Protein AF-A0A960T4Y1-F1 (afdb_monomer_lite)

Secondary structure (DSSP, 8-state):
----HHHHHHHH------S---TT---SSS--TT-----TTGGGHHHHHHHHHS----HHHHHHHHHHH-BTTTTBSGGGGGT-HHHHHHHHHHHHHHHHHHHHHHHHPPPPTT-------SS-SS---SHHHHHHHHHHHHHHHHH---HHHHHTT-

Foldseek 3Di:
DDDDLLVCLLQVPQPPPPPPPPVPDDRRGPDDPPDDDDDDPCVCNVVSNCVRVNDDDDLVVQLVVLVQCPNPVVRDHLVSVVVDPQLNVLSVQLNVLSVVVVVLLVVLFDAPPPRPDGDDDDPCSDPPSRPVSVVSNLVVLVVSLVPDPDPVSNVVSD

Radius of gyration: 21.58 Å; chains: 1; bounding box: 52×31×58 Å

Sequence (158 aa):
MVVNHTLFFALLNTEIAGEDGDEGAKPKGFLFPNDFAVLDEAHTIEQVAAVQLGLRVSQAGLRFDLQRLYHPRTRKGLLRAFGRASAMLAVEEAVRESERFFQQIGDRSSFGNYSKECRVRQPEFVPNTLADPLRRLWGEIDSIAAETESETTRAELQ

Structure (mmCIF, N/CA/C/O backbone):
data_AF-A0A960T4Y1-F1
#
_entry.id   AF-A0A960T4Y1-F1
#
loop_
_atom_site.group_PDB
_atom_site.id
_atom_site.type_symbol
_atom_site.label_atom_id
_atom_site.label_alt_id
_atom_site.label_comp_id
_atom_site.label_asym_id
_atom_site.label_entity_id
_atom_site.label_seq_id
_atom_site.pdbx_PDB_ins_code
_atom_site.Cartn_x
_atom_site.Cartn_y
_atom_site.Cartn_z
_atom_site.occupancy
_atom_site.B_iso_or_equiv
_atom_site.auth_seq_id
_atom_site.auth_comp_id
_atom_site.auth_asym_id
_atom_site.auth_atom_id
_atom_site.pdbx_PDB_model_num
ATOM 1 N N . MET A 1 1 ? -3.330 14.975 -33.275 1.00 78.88 1 MET A N 1
ATOM 2 C CA . MET A 1 1 ? -3.030 15.611 -31.973 1.00 78.88 1 MET A CA 1
ATOM 3 C C . MET A 1 1 ? -1.647 15.156 -31.535 1.00 78.88 1 MET A C 1
ATOM 5 O O . MET A 1 1 ? -1.311 14.016 -31.820 1.00 78.88 1 MET A O 1
ATOM 9 N N . VAL A 1 2 ? -0.849 16.013 -30.894 1.00 86.38 2 VAL A N 1
ATOM 10 C CA . VAL A 1 2 ? 0.466 15.631 -30.350 1.00 86.38 2 VAL A CA 1
ATOM 11 C C . VAL A 1 2 ? 0.438 15.841 -28.841 1.00 86.38 2 VAL A C 1
ATOM 13 O O . VAL A 1 2 ? 0.082 16.924 -28.384 1.00 86.38 2 VAL A O 1
ATOM 16 N N . VAL A 1 3 ? 0.779 14.802 -28.083 1.00 87.00 3 VAL A N 1
ATOM 17 C CA . VAL A 1 3 ? 0.840 14.804 -26.614 1.00 87.00 3 VAL A CA 1
ATOM 18 C C . VAL A 1 3 ? 2.086 14.046 -26.163 1.00 87.00 3 VAL A C 1
ATOM 20 O O . VAL A 1 3 ? 2.589 13.201 -26.901 1.00 87.00 3 VAL A O 1
ATOM 23 N N . ASN A 1 4 ? 2.595 14.325 -24.961 1.00 90.25 4 ASN A N 1
ATOM 24 C CA . ASN A 1 4 ? 3.686 13.527 -24.397 1.00 90.25 4 ASN A CA 1
ATOM 25 C C . ASN A 1 4 ? 3.164 12.202 -23.807 1.00 90.25 4 ASN A C 1
ATOM 27 O O . ASN A 1 4 ? 1.982 12.079 -23.485 1.00 90.25 4 ASN A O 1
ATOM 31 N N . HIS A 1 5 ? 4.055 11.224 -23.606 1.00 88.25 5 HIS A N 1
ATOM 32 C CA . HIS A 1 5 ? 3.684 9.897 -23.087 1.00 88.25 5 HIS A CA 1
ATOM 33 C C . HIS A 1 5 ? 2.979 9.948 -21.727 1.00 88.25 5 HIS A C 1
ATOM 35 O O . HIS A 1 5 ? 2.044 9.190 -21.491 1.00 88.25 5 HIS A O 1
ATOM 41 N N . THR A 1 6 ? 3.392 10.854 -20.837 1.00 86.88 6 THR A N 1
ATOM 42 C CA . THR A 1 6 ? 2.753 11.021 -19.526 1.00 86.88 6 THR A CA 1
ATOM 43 C C . THR A 1 6 ? 1.281 11.382 -19.669 1.00 86.88 6 THR A C 1
ATOM 45 O O . THR A 1 6 ? 0.433 10.727 -19.071 1.00 86.88 6 THR A O 1
ATOM 48 N N . LEU A 1 7 ? 0.975 12.400 -20.480 1.00 86.00 7 LEU A N 1
ATOM 49 C CA . LEU A 1 7 ? -0.396 12.837 -20.710 1.00 86.00 7 LEU A CA 1
ATOM 50 C C . LEU A 1 7 ? -1.191 11.778 -21.476 1.00 86.00 7 LEU A C 1
ATOM 52 O O . LEU A 1 7 ? -2.350 11.551 -21.147 1.00 86.00 7 LEU A O 1
ATOM 56 N N . PHE A 1 8 ? -0.557 11.096 -22.438 1.00 88.94 8 PHE A N 1
ATOM 57 C CA . PHE A 1 8 ? -1.165 9.977 -23.154 1.00 88.94 8 PHE A CA 1
ATOM 58 C C . PHE A 1 8 ? -1.682 8.918 -22.176 1.00 88.94 8 PHE A C 1
ATOM 60 O O . PHE A 1 8 ? -2.868 8.625 -22.201 1.00 88.94 8 PHE A O 1
ATOM 67 N N . PHE A 1 9 ? -0.843 8.402 -21.269 1.00 87.19 9 PHE A N 1
ATOM 68 C CA . PHE A 1 9 ? -1.257 7.359 -20.322 1.00 87.19 9 PHE A CA 1
ATOM 69 C C . PHE A 1 9 ? -2.166 7.858 -19.198 1.00 87.19 9 PHE A C 1
ATOM 71 O O . PHE A 1 9 ? -3.070 7.130 -18.800 1.00 87.19 9 PHE A O 1
ATOM 78 N N . ALA A 1 10 ? -1.986 9.091 -18.720 1.00 82.62 10 ALA A N 1
ATOM 79 C CA . ALA A 1 10 ? -2.884 9.676 -17.723 1.00 82.62 10 ALA A CA 1
ATOM 80 C C . ALA A 1 10 ? -4.323 9.815 -18.251 1.00 82.62 10 ALA A C 1
ATOM 82 O O . ALA A 1 10 ? -5.278 9.636 -17.502 1.00 82.62 10 ALA A O 1
ATOM 83 N N . LEU A 1 11 ? -4.473 10.111 -19.547 1.00 80.75 11 LEU A N 1
ATOM 84 C CA . LEU A 1 11 ? -5.769 10.227 -20.218 1.00 80.75 11 LEU A CA 1
ATOM 85 C C . LEU A 1 11 ? -6.225 8.921 -20.885 1.00 80.75 11 LEU A C 1
ATOM 87 O O . LEU A 1 11 ? -7.359 8.849 -21.353 1.00 80.75 11 LEU A O 1
ATOM 91 N N . LEU A 1 12 ? -5.352 7.907 -20.958 1.00 79.81 12 LEU A N 1
ATOM 92 C CA . LEU A 1 12 ? -5.676 6.593 -21.522 1.00 79.81 12 LEU A CA 1
ATOM 93 C C . LEU A 1 12 ? -6.628 5.823 -20.617 1.00 79.81 12 LEU A C 1
ATOM 95 O O . LEU A 1 12 ? -7.332 4.945 -21.104 1.00 79.81 12 LEU A O 1
ATOM 99 N N . ASN A 1 13 ? -6.671 6.163 -19.324 1.00 63.03 13 ASN A N 1
ATOM 100 C CA . ASN A 1 13 ? -7.671 5.657 -18.395 1.00 63.03 13 ASN A CA 1
ATOM 101 C C . ASN A 1 13 ? -9.036 6.293 -18.696 1.00 63.03 13 ASN A C 1
ATOM 103 O O . ASN A 1 13 ? -9.621 7.017 -17.893 1.00 63.03 13 ASN A O 1
ATOM 107 N N . THR A 1 14 ? -9.526 6.033 -19.902 1.00 56.91 14 THR A N 1
ATOM 108 C CA . THR A 1 14 ? -10.943 5.975 -20.178 1.00 56.91 14 THR A CA 1
ATOM 109 C C . THR A 1 14 ? -11.469 4.962 -19.181 1.00 56.91 14 THR A C 1
ATOM 111 O O . THR A 1 14 ? -10.974 3.833 -19.167 1.00 56.91 14 THR A O 1
ATOM 114 N N . GLU A 1 15 ? -12.398 5.355 -18.311 1.00 54.34 15 GLU A N 1
ATOM 115 C CA . GLU A 1 15 ? -13.290 4.390 -17.675 1.00 54.34 15 GLU A CA 1
ATOM 116 C C . GLU A 1 15 ? -13.609 3.355 -18.756 1.00 54.34 15 GLU A C 1
ATOM 118 O O . GLU A 1 15 ? -14.167 3.728 -19.792 1.00 54.34 15 GLU A O 1
ATOM 123 N N . ILE A 1 16 ? -13.111 2.118 -18.601 1.00 49.50 16 ILE A N 1
A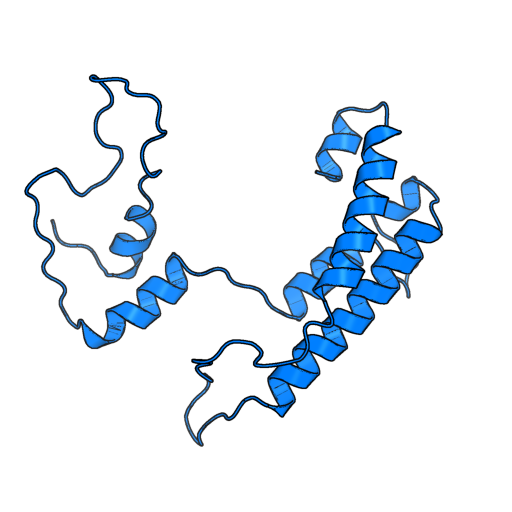TOM 124 C CA . ILE A 1 16 ? -13.549 0.998 -19.429 1.00 49.50 16 ILE A CA 1
ATOM 125 C C . ILE A 1 16 ? -15.050 1.082 -19.281 1.00 49.50 16 ILE A C 1
ATOM 127 O O . ILE A 1 16 ? -15.543 0.946 -18.160 1.00 49.50 16 ILE A O 1
ATOM 131 N N . ALA A 1 17 ? -15.696 1.525 -20.361 1.00 45.97 17 ALA A N 1
ATOM 132 C CA . ALA A 1 17 ? -17.073 1.959 -20.349 1.00 45.97 17 ALA A CA 1
ATOM 133 C C . ALA A 1 17 ? -17.846 0.918 -19.555 1.00 45.97 17 ALA A C 1
ATOM 135 O O . ALA A 1 17 ? -17.704 -0.277 -19.832 1.00 45.97 17 ALA A O 1
ATOM 136 N N . GLY A 1 18 ? -18.541 1.377 -18.510 1.00 42.72 18 GLY A N 1
ATOM 137 C CA . GLY A 1 18 ? -19.399 0.507 -17.731 1.00 42.72 18 GLY A CA 1
ATOM 138 C C . GLY A 1 18 ? -20.189 -0.364 -18.694 1.00 42.72 18 GLY A C 1
ATOM 139 O O . GLY A 1 18 ? -20.621 0.101 -19.750 1.00 42.72 18 GLY A O 1
ATOM 140 N N . GLU A 1 19 ? -20.342 -1.629 -18.332 1.00 45.94 19 GLU A N 1
ATOM 141 C CA . GLU A 1 19 ? -21.146 -2.628 -19.036 1.00 45.94 19 GLU A CA 1
ATOM 142 C C . GLU A 1 19 ? -22.648 -2.261 -19.088 1.00 45.94 19 GLU A C 1
ATOM 144 O O . GLU A 1 19 ? -23.497 -3.120 -19.302 1.00 45.94 19 GLU A O 1
ATOM 149 N N . ASP A 1 20 ? -22.993 -0.983 -18.935 1.00 45.31 20 ASP A N 1
ATOM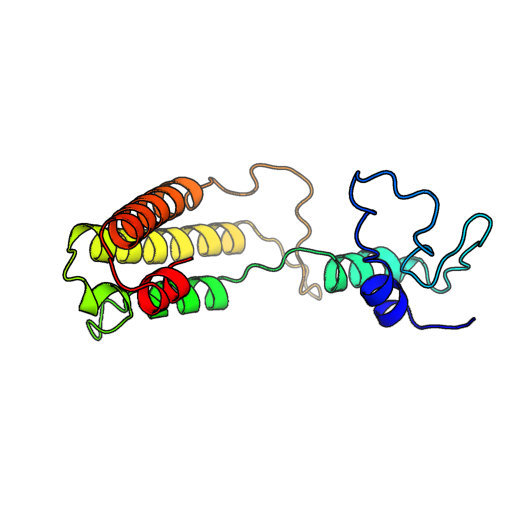 150 C CA . ASP A 1 20 ? -24.320 -0.439 -19.134 1.00 45.31 20 ASP A CA 1
ATOM 151 C C . ASP A 1 20 ? -24.381 0.105 -20.561 1.00 45.31 20 ASP A C 1
ATOM 153 O O . ASP A 1 20 ? -23.869 1.182 -20.873 1.00 45.31 20 ASP A O 1
ATOM 157 N N . GLY A 1 21 ? -24.967 -0.707 -21.442 1.00 46.84 21 GLY A N 1
ATOM 158 C CA . GLY A 1 21 ? -25.152 -0.460 -22.870 1.00 46.84 21 GLY A CA 1
ATOM 159 C C . GLY A 1 21 ? -26.047 0.737 -23.190 1.00 46.84 21 GLY A C 1
ATOM 160 O O . GLY A 1 21 ? -27.117 0.576 -23.772 1.00 46.84 21 GLY A O 1
ATOM 161 N N . ASP A 1 22 ? -25.601 1.940 -22.844 1.00 48.09 22 ASP A N 1
ATOM 162 C CA . ASP A 1 22 ? -26.202 3.179 -23.307 1.00 48.09 22 ASP A CA 1
ATOM 163 C C . ASP A 1 22 ? -25.619 3.521 -24.686 1.00 48.09 22 ASP A C 1
ATOM 165 O O . ASP A 1 22 ? -24.527 4.081 -24.813 1.00 48.09 22 ASP A O 1
ATOM 169 N N . GLU A 1 23 ? -26.355 3.166 -25.746 1.00 49.47 23 GLU A N 1
ATOM 170 C CA . GLU A 1 23 ? -26.020 3.393 -27.166 1.00 49.47 23 GLU A CA 1
ATOM 171 C C . GLU A 1 23 ? -25.826 4.888 -27.542 1.00 49.47 23 GLU A C 1
ATOM 173 O O . GLU A 1 23 ? -25.606 5.219 -28.708 1.00 49.47 23 GLU A O 1
ATOM 178 N N . GLY A 1 24 ? -25.882 5.809 -26.570 1.00 50.59 24 GLY A N 1
ATOM 179 C CA . GLY A 1 24 ? -25.706 7.254 -26.736 1.00 50.59 24 GLY A CA 1
ATOM 180 C C . GLY A 1 24 ? -24.508 7.880 -26.008 1.00 50.59 24 GLY A C 1
ATOM 181 O O . GLY A 1 24 ? -24.258 9.079 -26.189 1.00 50.59 24 GLY A O 1
ATOM 182 N N . ALA A 1 25 ? -23.747 7.132 -25.201 1.00 52.28 25 ALA A N 1
ATOM 183 C CA . ALA A 1 25 ? -22.616 7.699 -24.468 1.00 52.28 25 ALA A CA 1
ATOM 184 C C . ALA A 1 25 ? -21.438 7.987 -25.417 1.00 52.28 25 ALA A C 1
ATOM 186 O O . ALA A 1 25 ? -20.818 7.079 -25.972 1.00 52.28 25 ALA A O 1
ATOM 187 N N . LYS A 1 26 ? -21.093 9.273 -25.607 1.00 55.00 26 LYS A N 1
ATOM 188 C CA . LYS A 1 26 ? -19.851 9.653 -26.304 1.00 55.00 26 LYS A CA 1
ATOM 189 C C . LYS A 1 26 ? -18.682 8.924 -25.634 1.00 55.00 26 LYS A C 1
ATOM 191 O O . LYS A 1 26 ? -18.595 9.001 -24.406 1.00 55.00 26 LYS A O 1
ATOM 196 N N . PRO A 1 27 ? -17.775 8.278 -26.391 1.00 54.25 27 PRO A N 1
ATOM 197 C CA . PRO A 1 27 ? -16.602 7.652 -25.801 1.00 54.25 27 PRO A CA 1
ATOM 198 C C . PRO A 1 27 ? -15.859 8.703 -24.971 1.00 54.25 27 PRO A C 1
ATOM 200 O O . PRO A 1 27 ? -15.419 9.731 -25.493 1.00 54.25 27 PRO A O 1
ATOM 203 N N . LYS A 1 28 ? -15.798 8.494 -23.652 1.00 58.72 28 LYS A N 1
ATOM 204 C CA . LYS A 1 28 ? -15.020 9.344 -22.753 1.00 58.72 28 LYS A CA 1
ATOM 205 C C . LYS A 1 28 ? -13.555 9.016 -22.996 1.00 58.72 28 LYS A C 1
ATOM 207 O O . LYS A 1 28 ? -13.072 7.991 -22.538 1.00 58.72 28 LYS A O 1
ATOM 212 N N . GLY A 1 29 ? -12.864 9.866 -23.741 1.00 67.00 29 GLY A N 1
ATOM 213 C CA . GLY A 1 29 ? -11.458 9.671 -24.066 1.00 67.00 29 GLY A CA 1
ATOM 214 C C . GLY A 1 29 ? -11.003 10.591 -25.187 1.00 67.00 29 GLY A C 1
ATOM 215 O O . GLY A 1 29 ? -11.793 11.336 -25.763 1.00 67.00 29 GLY A O 1
ATOM 216 N N . PHE A 1 30 ? -9.708 10.548 -25.483 1.00 77.94 30 PHE A N 1
ATOM 217 C CA . PHE A 1 30 ? -9.115 11.291 -26.598 1.00 77.94 30 PHE A CA 1
ATOM 218 C C . PHE A 1 30 ? -8.807 10.407 -27.818 1.00 77.94 30 PHE A C 1
ATOM 220 O O . PHE A 1 30 ? -8.339 10.926 -28.828 1.00 77.94 30 PHE A O 1
ATOM 227 N N . LEU A 1 31 ? -9.038 9.093 -27.702 1.00 79.06 31 LEU A N 1
ATOM 228 C CA . LEU A 1 31 ? -8.902 8.104 -28.770 1.00 79.06 31 LEU A CA 1
ATOM 229 C C . LEU A 1 31 ? -10.297 7.637 -29.191 1.00 79.06 31 LEU A C 1
ATOM 231 O O . LEU A 1 31 ? -11.061 7.145 -28.359 1.00 79.06 31 LEU A O 1
ATOM 235 N N . PHE A 1 32 ? -10.619 7.785 -30.473 1.00 79.00 32 PHE A N 1
ATOM 236 C CA . PHE A 1 32 ? -11.893 7.376 -31.059 1.00 79.00 32 PHE A CA 1
ATOM 237 C C . PHE A 1 32 ? -11.748 6.076 -31.867 1.00 79.00 32 PHE A C 1
ATOM 239 O O . PHE A 1 32 ? -10.640 5.703 -32.263 1.00 79.00 32 PHE A O 1
ATOM 246 N N . PRO A 1 33 ? -12.856 5.359 -32.144 1.00 77.06 33 PRO A N 1
ATOM 247 C CA . PRO A 1 33 ? -12.822 4.223 -33.058 1.00 77.06 33 PRO A CA 1
ATOM 248 C C . PRO A 1 33 ? -12.183 4.606 -34.402 1.00 77.06 33 PRO A C 1
ATOM 250 O O . PRO A 1 33 ? -12.564 5.606 -35.008 1.00 77.06 33 PRO A O 1
ATOM 253 N N . ASN A 1 34 ? -11.254 3.772 -34.879 1.00 80.38 34 ASN A N 1
ATOM 254 C CA . ASN A 1 34 ? -10.433 3.979 -36.083 1.00 80.38 34 ASN A CA 1
ATOM 255 C C . ASN A 1 34 ? -9.331 5.054 -35.985 1.00 80.38 34 ASN A C 1
ATOM 257 O O . ASN A 1 34 ? -8.713 5.365 -37.004 1.00 80.38 34 ASN A O 1
ATOM 261 N N . ASP A 1 35 ? -9.028 5.573 -34.792 1.00 86.69 35 ASP A N 1
ATOM 262 C CA . ASP A 1 35 ? -7.798 6.338 -34.577 1.00 86.69 35 ASP A CA 1
ATOM 263 C C . ASP A 1 35 ? -6.569 5.420 -34.504 1.00 86.69 35 ASP A C 1
ATOM 265 O O . ASP A 1 35 ? -6.642 4.246 -34.135 1.00 86.69 35 ASP A O 1
ATOM 269 N N . PHE A 1 36 ? -5.404 5.986 -34.811 1.00 84.75 36 PHE A N 1
ATOM 270 C CA . PHE A 1 36 ? -4.110 5.348 -34.602 1.00 84.75 36 PHE A CA 1
ATOM 271 C C . PHE A 1 36 ? -3.188 6.286 -33.820 1.00 84.75 36 PHE A C 1
ATOM 273 O O . PHE A 1 36 ? -3.182 7.500 -34.026 1.00 84.75 36 PHE A O 1
ATOM 280 N N . ALA A 1 37 ? -2.390 5.714 -32.919 1.00 88.19 37 ALA A N 1
ATOM 281 C CA . ALA A 1 37 ? -1.362 6.433 -32.180 1.00 88.19 37 ALA A CA 1
ATOM 282 C C . ALA A 1 37 ? 0.015 6.097 -32.761 1.00 88.19 37 ALA A C 1
ATOM 284 O O . ALA A 1 37 ? 0.358 4.928 -32.929 1.00 88.19 37 ALA A 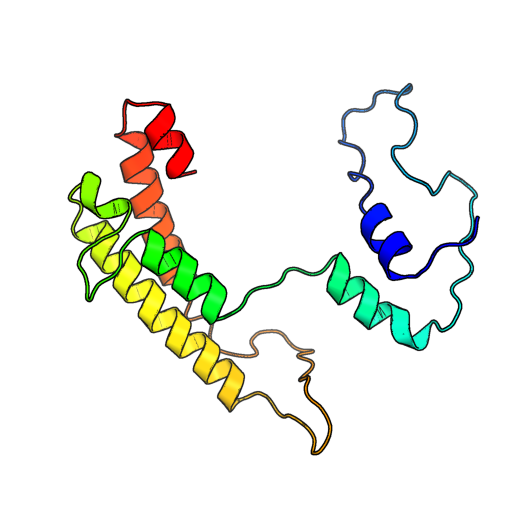O 1
ATOM 285 N N . VAL A 1 38 ? 0.812 7.126 -33.048 1.00 91.19 38 VAL A N 1
ATOM 286 C CA . VAL A 1 38 ? 2.232 6.972 -33.379 1.00 91.19 38 VAL A CA 1
ATOM 287 C C . VAL A 1 38 ? 3.025 7.293 -32.122 1.00 91.19 38 VAL A C 1
ATOM 289 O O . VAL A 1 38 ? 2.928 8.397 -31.590 1.00 91.19 38 VAL A O 1
ATOM 292 N N . LEU A 1 39 ? 3.768 6.305 -31.636 1.00 90.56 39 LEU A N 1
ATOM 293 C CA . LEU A 1 39 ? 4.548 6.392 -30.409 1.00 90.56 39 LEU A CA 1
ATOM 294 C C . LEU A 1 39 ? 6.006 6.625 -30.789 1.00 90.56 39 LEU A C 1
ATOM 296 O O . LEU A 1 39 ? 6.669 5.717 -31.293 1.00 90.56 39 LEU A O 1
ATOM 300 N N . ASP A 1 40 ? 6.478 7.849 -30.577 1.00 92.25 40 ASP A N 1
ATOM 301 C CA . ASP A 1 40 ? 7.902 8.152 -30.683 1.00 92.25 40 ASP A CA 1
ATOM 302 C C . ASP A 1 40 ? 8.640 7.588 -29.462 1.00 92.25 40 ASP A C 1
ATOM 304 O O . ASP A 1 40 ? 8.028 7.373 -28.424 1.00 92.25 40 ASP A O 1
ATOM 308 N N . GLU A 1 41 ? 9.932 7.293 -29.561 1.00 89.12 41 GLU A N 1
ATOM 309 C CA . GLU A 1 41 ? 10.734 6.772 -28.440 1.00 89.12 41 GLU A CA 1
ATOM 310 C C . GLU A 1 41 ? 10.072 5.622 -27.657 1.00 89.12 41 GLU A C 1
ATOM 312 O O . GLU A 1 41 ? 10.053 5.586 -26.417 1.00 89.12 41 GLU A O 1
ATOM 317 N N . ALA A 1 42 ? 9.534 4.650 -28.401 1.00 86.12 42 ALA A N 1
ATOM 318 C CA . ALA A 1 42 ? 8.783 3.514 -27.868 1.00 86.12 42 ALA A CA 1
ATOM 319 C C . ALA A 1 42 ? 9.550 2.712 -26.799 1.00 86.12 42 ALA A C 1
ATOM 321 O O . ALA A 1 42 ? 8.943 2.013 -25.996 1.00 86.12 42 ALA A O 1
ATOM 322 N N . HIS A 1 43 ? 10.875 2.847 -26.723 1.00 86.38 43 HIS A N 1
ATOM 323 C CA . HIS A 1 43 ? 11.687 2.249 -25.666 1.00 86.38 43 HIS A CA 1
ATOM 324 C C . HIS A 1 43 ? 11.342 2.770 -24.250 1.00 86.38 43 HIS A C 1
ATOM 326 O O . HIS A 1 43 ? 11.586 2.074 -23.267 1.00 86.38 43 HIS A O 1
ATOM 332 N N . THR A 1 44 ? 10.751 3.966 -24.125 1.00 87.75 44 THR A N 1
ATOM 333 C CA . THR A 1 44 ? 10.341 4.568 -22.839 1.00 87.75 44 THR A CA 1
ATOM 334 C C . THR A 1 44 ? 8.929 4.179 -22.403 1.00 87.75 44 THR A C 1
ATOM 336 O O . THR A 1 44 ? 8.540 4.418 -21.256 1.00 87.75 44 THR A O 1
ATOM 339 N N . ILE A 1 45 ? 8.149 3.575 -23.304 1.00 89.50 45 ILE A N 1
ATOM 340 C CA . ILE A 1 45 ? 6.703 3.430 -23.138 1.00 89.50 45 ILE A CA 1
ATOM 341 C C . ILE A 1 45 ? 6.327 2.587 -21.921 1.00 89.50 45 ILE A C 1
ATOM 343 O O . ILE A 1 45 ? 5.436 2.962 -21.166 1.00 89.50 45 ILE A O 1
ATOM 347 N N . GLU A 1 46 ? 7.052 1.490 -21.693 1.00 86.88 46 GLU A N 1
ATOM 348 C CA . GLU A 1 46 ? 6.820 0.565 -20.581 1.00 86.88 46 GLU A CA 1
ATOM 349 C C . GLU A 1 46 ? 6.971 1.291 -19.239 1.00 86.88 46 GLU A C 1
ATOM 351 O O . GLU A 1 46 ? 6.109 1.184 -18.368 1.00 86.88 46 GLU A O 1
ATOM 356 N N . GLN A 1 47 ? 8.042 2.075 -19.086 1.00 86.12 47 GLN A N 1
ATOM 357 C CA . GLN A 1 47 ? 8.325 2.792 -17.847 1.00 86.12 47 GLN A CA 1
ATOM 358 C C . GLN A 1 47 ? 7.289 3.890 -17.589 1.00 86.12 47 GLN A C 1
ATOM 360 O O . GLN A 1 47 ? 6.805 4.020 -16.465 1.00 86.12 47 GLN A O 1
ATOM 365 N N . VAL A 1 48 ? 6.916 4.665 -18.615 1.00 88.12 48 VAL A N 1
ATOM 366 C CA . VAL A 1 48 ? 5.914 5.731 -18.456 1.00 88.12 48 VAL A CA 1
ATOM 367 C C . VAL A 1 48 ? 4.533 5.144 -18.156 1.00 88.12 48 VAL A C 1
ATOM 369 O O . VAL A 1 48 ? 3.849 5.640 -17.260 1.00 88.12 48 VAL A O 1
ATOM 372 N N . ALA A 1 49 ? 4.149 4.057 -18.830 1.00 86.62 49 ALA A N 1
ATOM 373 C CA . ALA A 1 49 ? 2.905 3.346 -18.556 1.00 86.62 49 ALA A CA 1
ATOM 374 C C . ALA A 1 49 ? 2.876 2.792 -17.125 1.00 86.62 49 ALA A C 1
ATOM 376 O O . ALA A 1 49 ? 1.915 3.034 -16.403 1.00 86.62 49 ALA A O 1
ATOM 377 N N . ALA A 1 50 ? 3.944 2.129 -16.669 1.00 86.50 50 ALA A N 1
ATOM 378 C CA . ALA A 1 50 ? 4.041 1.628 -15.296 1.00 86.50 50 ALA A CA 1
ATOM 379 C C . ALA A 1 50 ? 3.939 2.759 -14.258 1.00 86.50 50 ALA A C 1
ATOM 381 O O . ALA A 1 50 ? 3.331 2.595 -13.205 1.00 86.50 50 ALA A O 1
ATOM 382 N N . VAL A 1 51 ? 4.499 3.931 -14.565 1.00 86.25 51 VAL A N 1
ATOM 383 C CA . VAL A 1 51 ? 4.426 5.117 -13.707 1.00 86.25 51 VAL A CA 1
ATOM 384 C C . VAL A 1 51 ? 3.005 5.680 -13.623 1.00 86.25 51 VAL A C 1
ATOM 386 O O . VAL A 1 51 ? 2.624 6.090 -12.526 1.00 86.25 51 VAL A O 1
ATOM 389 N N . GLN A 1 52 ? 2.264 5.740 -14.732 1.00 86.56 52 GLN A N 1
ATOM 390 C CA . GLN A 1 52 ? 0.943 6.382 -14.795 1.00 86.56 52 GLN A CA 1
ATOM 391 C C . GLN A 1 52 ? -0.223 5.439 -14.473 1.00 86.56 52 GLN A C 1
ATOM 393 O O . GLN A 1 52 ? -1.179 5.861 -13.835 1.00 86.56 52 GLN A O 1
ATOM 398 N N . LEU A 1 53 ? -0.142 4.178 -14.896 1.00 84.06 53 LEU A N 1
ATOM 399 C CA . LEU A 1 53 ? -1.212 3.183 -14.759 1.00 84.06 53 LEU A CA 1
ATOM 400 C C . LEU A 1 53 ? -0.934 2.147 -13.662 1.00 84.06 53 LEU A C 1
ATOM 402 O O . LEU A 1 53 ? -1.845 1.453 -13.219 1.00 84.06 53 LEU A O 1
ATOM 406 N N . GLY A 1 54 ? 0.326 1.987 -13.252 1.00 84.19 54 GLY A N 1
ATOM 407 C CA . GLY A 1 54 ? 0.719 0.961 -12.292 1.00 84.19 54 GLY A CA 1
ATOM 408 C C . GLY A 1 54 ? 0.317 1.295 -10.857 1.00 84.19 54 GLY A C 1
ATOM 409 O O . GLY A 1 54 ? 0.390 2.443 -10.412 1.00 84.19 54 GLY A O 1
ATOM 410 N N . LEU A 1 55 ? -0.034 0.258 -10.095 1.00 87.50 55 LEU A N 1
ATOM 411 C CA . LEU A 1 55 ? -0.216 0.363 -8.649 1.00 87.50 55 LEU A CA 1
ATOM 412 C C . LEU A 1 55 ? 1.127 0.646 -7.972 1.00 87.50 55 LEU A C 1
ATOM 414 O O . LEU A 1 55 ? 2.131 -0.019 -8.238 1.00 87.50 55 LEU A O 1
ATOM 418 N N . ARG A 1 56 ? 1.136 1.614 -7.055 1.00 89.31 56 ARG A N 1
ATOM 419 C CA . ARG A 1 56 ? 2.319 1.966 -6.267 1.00 89.31 56 ARG A CA 1
ATOM 420 C C . ARG A 1 56 ? 2.069 1.684 -4.801 1.00 89.31 56 ARG A C 1
ATOM 422 O O . ARG A 1 56 ? 1.195 2.287 -4.189 1.00 89.31 56 ARG A O 1
ATOM 429 N N . VAL A 1 57 ? 2.897 0.820 -4.230 1.00 91.44 57 VAL A N 1
ATOM 430 C CA . VAL A 1 57 ? 2.916 0.543 -2.794 1.00 91.44 57 VAL A CA 1
ATOM 431 C C . VAL A 1 57 ? 4.341 0.747 -2.299 1.00 91.44 57 VAL A C 1
ATOM 433 O O . VAL A 1 57 ? 5.297 0.310 -2.937 1.00 91.44 57 VAL A O 1
ATOM 436 N N . SER A 1 58 ? 4.496 1.437 -1.172 1.00 94.81 58 SER A N 1
ATOM 437 C CA . SER A 1 58 ? 5.800 1.680 -0.553 1.00 94.81 58 SER A CA 1
ATOM 438 C C . SER A 1 58 ? 5.763 1.339 0.930 1.00 94.81 58 SER A C 1
ATOM 440 O O . SER A 1 58 ? 4.729 1.503 1.576 1.00 94.81 58 SER A O 1
ATOM 442 N N . GLN A 1 59 ? 6.907 0.932 1.484 1.00 95.44 59 GLN A N 1
ATOM 443 C CA . GLN A 1 59 ? 7.044 0.669 2.919 1.00 95.44 59 GLN A CA 1
ATOM 444 C C . GLN A 1 59 ? 6.651 1.892 3.754 1.00 95.44 59 GLN A C 1
ATOM 446 O O . GLN A 1 59 ? 5.946 1.771 4.752 1.00 95.44 59 GLN A O 1
ATOM 451 N N . ALA A 1 60 ? 7.107 3.080 3.346 1.00 95.81 60 ALA A N 1
ATOM 452 C CA . ALA A 1 60 ? 6.830 4.319 4.061 1.00 95.81 60 ALA A CA 1
ATOM 453 C C . ALA A 1 60 ? 5.341 4.691 4.012 1.00 95.81 60 ALA A C 1
ATOM 455 O O . ALA A 1 60 ? 4.794 5.055 5.049 1.00 95.81 60 ALA A O 1
ATOM 456 N N . GLY A 1 61 ? 4.700 4.559 2.844 1.00 95.88 61 GLY A N 1
ATOM 457 C CA . GLY A 1 61 ? 3.267 4.812 2.676 1.00 95.88 61 GLY A CA 1
ATOM 458 C C . GLY A 1 61 ? 2.422 3.846 3.499 1.00 95.88 61 GLY A C 1
ATOM 459 O O . GLY A 1 61 ? 1.669 4.283 4.360 1.00 95.88 61 GLY A O 1
ATOM 460 N N . LEU A 1 62 ? 2.654 2.537 3.351 1.00 96.12 62 LEU A N 1
ATOM 461 C CA . LEU A 1 62 ? 1.910 1.531 4.108 1.00 96.12 62 LEU A CA 1
ATOM 462 C C . LEU A 1 62 ? 2.096 1.705 5.623 1.00 96.12 62 LEU A C 1
ATOM 464 O O . LEU A 1 62 ? 1.138 1.625 6.385 1.00 96.12 62 LEU A O 1
ATOM 468 N N . ARG A 1 63 ? 3.320 1.995 6.084 1.00 95.62 63 ARG A N 1
ATOM 469 C CA . ARG A 1 63 ? 3.572 2.281 7.502 1.00 95.62 63 ARG A CA 1
ATOM 470 C C . ARG A 1 63 ? 2.833 3.532 7.975 1.00 95.62 63 ARG A C 1
ATOM 472 O O . ARG A 1 63 ? 2.310 3.521 9.085 1.00 95.62 63 ARG A O 1
ATOM 479 N N . PHE A 1 64 ? 2.808 4.594 7.172 1.00 95.38 64 PHE A N 1
ATOM 480 C CA . PHE A 1 64 ? 2.077 5.817 7.496 1.00 95.38 64 PHE A CA 1
ATOM 481 C C . PHE A 1 64 ? 0.576 5.543 7.654 1.00 95.38 64 PHE A C 1
ATOM 483 O O . PHE A 1 64 ? 0.001 5.926 8.673 1.00 95.38 64 PHE A O 1
ATOM 490 N N . ASP A 1 65 ? -0.027 4.815 6.712 1.00 95.19 65 ASP A N 1
ATOM 491 C CA . ASP A 1 65 ? -1.453 4.475 6.747 1.00 95.19 65 ASP A CA 1
ATOM 492 C C . ASP A 1 65 ? -1.801 3.6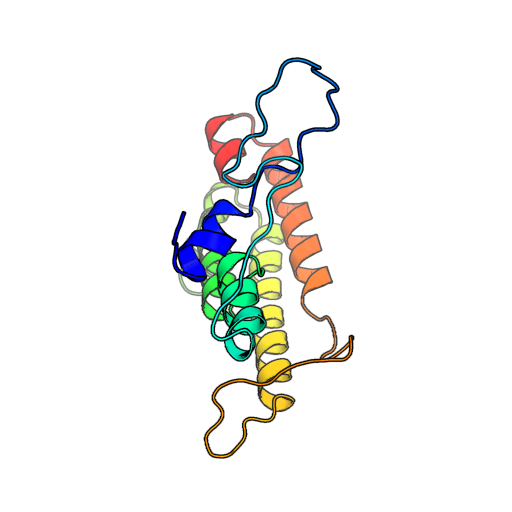27 7.980 1.00 95.19 65 ASP A C 1
ATOM 494 O O . ASP A 1 65 ? -2.724 3.954 8.730 1.00 95.19 65 ASP A O 1
ATOM 498 N N . LEU A 1 66 ? -0.995 2.602 8.275 1.00 96.25 66 LEU A N 1
ATOM 499 C CA . LEU A 1 66 ? -1.166 1.774 9.473 1.00 96.25 66 LEU A CA 1
ATOM 500 C C . LEU A 1 66 ? -1.006 2.588 10.769 1.00 96.25 66 LEU A C 1
ATOM 502 O O . LEU A 1 66 ? -1.805 2.458 11.694 1.00 96.25 66 LEU A O 1
ATOM 506 N N . GLN A 1 67 ? -0.013 3.478 10.847 1.00 95.19 67 GLN A N 1
ATOM 507 C CA . GLN A 1 67 ? 0.212 4.307 12.038 1.00 95.19 67 GLN A CA 1
ATOM 508 C C . GLN A 1 67 ? -0.863 5.379 12.245 1.00 95.19 67 GLN A C 1
ATOM 510 O O . GLN A 1 67 ? -1.071 5.826 13.376 1.00 95.19 67 GLN A O 1
ATOM 515 N N . ARG A 1 68 ? -1.564 5.785 11.183 1.00 94.75 68 ARG A N 1
ATOM 516 C CA . ARG A 1 68 ? -2.730 6.668 11.270 1.00 94.75 68 ARG A CA 1
ATOM 517 C C . ARG A 1 68 ? -3.926 5.954 11.912 1.00 94.75 68 ARG A C 1
ATOM 519 O O . ARG A 1 68 ? -4.640 6.575 12.704 1.00 94.75 68 ARG A O 1
ATOM 526 N N . LEU A 1 69 ? -4.094 4.654 11.655 1.00 94.38 69 LEU A N 1
ATOM 527 C CA . LEU A 1 69 ? -5.071 3.815 12.359 1.00 94.38 69 LEU A CA 1
ATOM 528 C C . LEU A 1 69 ? -4.705 3.671 13.838 1.00 94.38 69 LEU A C 1
ATOM 530 O O . LEU A 1 69 ? -5.529 3.947 14.711 1.00 94.38 69 LEU A O 1
ATOM 534 N N . TYR A 1 70 ? -3.458 3.296 14.127 1.00 96.00 70 TYR A N 1
ATOM 535 C CA . TYR A 1 70 ? -2.932 3.252 15.487 1.00 96.00 70 TYR A CA 1
ATOM 536 C C . TYR A 1 70 ? -1.402 3.315 15.509 1.00 96.00 70 TYR A C 1
ATOM 538 O O . TYR A 1 70 ? -0.712 2.497 14.907 1.00 96.00 70 TYR A O 1
ATOM 546 N N . HIS A 1 71 ? -0.851 4.261 16.264 1.00 94.75 71 HIS A N 1
ATOM 547 C CA . HIS A 1 71 ? 0.580 4.396 16.482 1.00 94.75 71 HIS A CA 1
ATOM 548 C C . HIS A 1 71 ? 0.970 3.773 17.840 1.00 94.75 71 HIS A C 1
ATOM 550 O O . HIS A 1 71 ? 0.711 4.386 18.881 1.00 94.75 71 HIS A O 1
ATOM 556 N N . PRO A 1 72 ? 1.728 2.656 17.873 1.00 88.69 72 PRO A N 1
ATOM 557 C CA . PRO A 1 72 ? 1.981 1.895 19.109 1.00 88.69 72 PRO A CA 1
ATOM 558 C C . PRO A 1 72 ? 2.742 2.685 20.182 1.00 88.69 72 PRO A C 1
ATOM 560 O O . PRO A 1 72 ? 2.394 2.685 21.361 1.00 88.69 72 PRO A O 1
ATOM 563 N N . ARG A 1 73 ? 3.762 3.450 19.762 1.00 90.38 73 ARG A N 1
ATOM 564 C CA . ARG A 1 73 ? 4.598 4.259 20.668 1.00 90.38 73 ARG A CA 1
ATOM 565 C C . ARG A 1 73 ? 3.854 5.418 21.332 1.00 90.38 73 ARG A C 1
ATOM 567 O O . ARG A 1 73 ? 4.056 5.677 22.513 1.00 90.38 73 ARG A O 1
ATOM 574 N N . THR A 1 74 ? 3.047 6.159 20.574 1.00 94.06 74 THR A N 1
ATOM 575 C CA . THR A 1 74 ? 2.330 7.335 21.099 1.00 94.06 74 THR A CA 1
ATOM 576 C C . THR A 1 74 ? 0.945 6.979 21.631 1.00 94.06 74 THR A C 1
ATOM 578 O O . THR A 1 74 ? 0.338 7.801 22.317 1.00 94.06 74 THR A O 1
ATOM 581 N N . ARG A 1 75 ? 0.456 5.765 21.333 1.00 89.69 75 ARG A N 1
ATOM 582 C CA . ARG A 1 75 ? -0.894 5.272 21.632 1.00 89.69 75 ARG A CA 1
ATOM 583 C C . ARG A 1 75 ? -1.985 6.211 21.112 1.00 89.69 75 ARG A C 1
ATOM 585 O O . ARG A 1 75 ? -2.991 6.421 21.788 1.00 89.69 75 ARG A O 1
ATOM 592 N N . LYS A 1 76 ? -1.753 6.819 19.943 1.00 92.00 76 LYS A N 1
ATOM 593 C CA . LYS A 1 76 ? -2.676 7.717 19.221 1.00 92.00 76 LYS A CA 1
ATOM 594 C C . LYS A 1 76 ? -3.138 7.059 17.919 1.00 92.00 76 LYS A C 1
ATOM 596 O O . LYS A 1 76 ? -2.497 6.122 17.470 1.00 92.00 76 LYS A O 1
ATOM 601 N N . GLY A 1 77 ? -4.208 7.564 17.311 1.00 91.12 77 GLY A N 1
ATOM 602 C CA . GLY A 1 77 ? -4.727 7.083 16.025 1.00 91.12 77 GLY A CA 1
ATOM 603 C C . GLY A 1 77 ? -6.246 6.944 16.035 1.00 91.12 77 GLY A C 1
ATOM 604 O O . GLY A 1 77 ? -6.867 7.063 17.094 1.00 91.12 77 GLY A O 1
ATOM 605 N N . LEU A 1 78 ? -6.820 6.696 14.860 1.00 90.00 78 LEU A N 1
ATOM 606 C CA . LEU A 1 78 ? -8.263 6.560 14.645 1.00 90.00 78 LEU A CA 1
ATOM 607 C C . LEU A 1 78 ? -8.888 5.488 15.556 1.00 90.00 78 LEU A C 1
ATOM 609 O O . LEU A 1 78 ? -9.859 5.743 16.266 1.00 90.00 78 LEU A O 1
ATOM 613 N N . LEU A 1 79 ? -8.264 4.308 15.625 1.00 90.19 79 LEU A N 1
ATOM 614 C CA . LEU A 1 79 ? -8.795 3.149 16.351 1.00 90.19 79 LEU A CA 1
ATOM 615 C C . LEU A 1 79 ? -8.829 3.342 17.873 1.00 90.19 79 LEU A C 1
ATOM 617 O O . LEU A 1 79 ? -9.516 2.612 18.588 1.00 90.19 79 LEU A O 1
ATOM 621 N N . ARG A 1 80 ? -8.127 4.358 18.391 1.00 88.00 80 ARG A N 1
ATOM 622 C CA . ARG A 1 80 ? -8.137 4.693 19.818 1.00 88.00 80 ARG A CA 1
ATOM 623 C C . ARG A 1 80 ? -9.528 5.096 20.304 1.00 88.00 80 ARG A C 1
ATOM 625 O O . ARG A 1 80 ? -9.860 4.790 21.445 1.00 88.00 80 ARG A O 1
ATOM 632 N N . ALA A 1 81 ? -10.313 5.776 19.469 1.00 86.06 81 ALA A N 1
ATOM 633 C CA . ALA A 1 81 ? -11.649 6.244 19.834 1.00 86.06 81 ALA A CA 1
ATOM 634 C C . ALA A 1 81 ? -12.625 5.085 20.105 1.00 86.06 81 ALA A C 1
ATOM 636 O O . ALA A 1 81 ? -13.511 5.219 20.941 1.00 86.06 81 ALA A O 1
ATOM 637 N N . PHE A 1 82 ? -12.412 3.936 19.460 1.00 86.19 82 PHE A N 1
ATOM 638 C CA . PHE A 1 82 ? -13.278 2.758 19.566 1.00 86.19 82 PHE A CA 1
ATOM 639 C C . PHE A 1 82 ? -12.846 1.777 20.665 1.00 86.19 82 PHE A C 1
ATOM 641 O O . PHE A 1 82 ? -13.556 0.820 20.952 1.00 86.19 82 PHE A O 1
ATOM 648 N N . GLY A 1 83 ? -11.674 1.979 21.280 1.00 81.69 83 GLY A N 1
ATOM 649 C CA . GLY A 1 83 ? -11.244 1.220 22.459 1.00 81.69 83 GLY A CA 1
ATOM 650 C C . GLY A 1 83 ? -10.989 -0.278 22.240 1.00 81.69 83 GLY A C 1
ATOM 651 O O . GLY A 1 83 ? -10.865 -1.015 23.217 1.00 81.69 83 GLY A O 1
ATOM 652 N N . ARG A 1 84 ? -10.881 -0.751 20.992 1.00 84.81 84 ARG A N 1
ATOM 653 C CA . ARG A 1 84 ? -10.687 -2.176 20.692 1.00 84.81 84 ARG A CA 1
ATOM 654 C C . ARG A 1 84 ? -9.225 -2.595 20.713 1.00 84.81 84 ARG A C 1
ATOM 656 O O . ARG A 1 84 ? -8.458 -2.276 19.807 1.00 84.81 84 ARG A O 1
ATOM 663 N N . ALA A 1 85 ? -8.858 -3.368 21.732 1.00 91.44 85 ALA A N 1
ATOM 664 C CA . ALA A 1 85 ? -7.508 -3.907 21.866 1.00 91.44 85 ALA A CA 1
ATOM 665 C C . ALA A 1 85 ? -7.128 -4.849 20.707 1.00 91.44 85 ALA A C 1
ATOM 667 O O . ALA A 1 85 ? -6.000 -4.782 20.229 1.00 91.44 85 ALA A O 1
ATOM 668 N N . SER A 1 86 ? -8.062 -5.676 20.221 1.00 93.75 86 SER A N 1
ATOM 669 C CA . SER A 1 86 ? -7.851 -6.588 19.083 1.00 93.75 86 SER A CA 1
ATOM 670 C C . SER A 1 86 ? -7.440 -5.839 17.813 1.00 93.75 86 SER A C 1
ATOM 672 O O . SER A 1 86 ? -6.429 -6.174 17.201 1.00 93.75 86 SER A O 1
ATOM 674 N N . ALA A 1 87 ? -8.147 -4.758 17.483 1.00 93.94 87 ALA A N 1
ATOM 675 C CA . ALA A 1 87 ? -7.843 -3.911 16.335 1.00 93.94 87 ALA A CA 1
ATOM 676 C C . ALA A 1 87 ? -6.472 -3.219 16.463 1.00 93.94 87 ALA A C 1
ATOM 678 O O . ALA A 1 87 ? -5.706 -3.172 15.503 1.00 93.94 87 ALA A O 1
ATOM 679 N N . MET A 1 88 ? -6.115 -2.731 17.659 1.00 94.62 88 MET A N 1
ATOM 680 C CA . MET A 1 88 ? -4.789 -2.141 17.912 1.00 94.62 88 MET A CA 1
ATOM 681 C C . MET A 1 88 ? -3.660 -3.171 17.753 1.00 94.62 88 MET A C 1
ATOM 683 O O . MET A 1 88 ? -2.641 -2.871 17.131 1.00 94.62 88 MET A O 1
ATOM 687 N N . LEU A 1 89 ? -3.857 -4.395 18.256 1.00 95.38 89 LEU A N 1
ATOM 688 C CA . LEU A 1 89 ? -2.911 -5.502 18.086 1.00 95.38 89 LEU A CA 1
ATOM 689 C C . LEU A 1 89 ? -2.773 -5.913 16.613 1.00 95.38 89 LEU A C 1
ATOM 691 O O . LEU A 1 89 ? -1.660 -6.165 16.153 1.00 95.38 89 LEU A O 1
ATOM 695 N N . ALA A 1 90 ? -3.874 -5.921 15.856 1.00 96.94 90 ALA A N 1
ATOM 696 C CA . ALA A 1 90 ? -3.852 -6.200 14.423 1.00 96.94 90 ALA A CA 1
ATOM 697 C C . ALA A 1 90 ? -3.046 -5.145 13.642 1.00 96.94 90 ALA A C 1
ATOM 699 O O . ALA A 1 90 ? -2.282 -5.502 12.745 1.00 96.94 90 ALA A O 1
ATOM 700 N N . VAL A 1 91 ? -3.137 -3.859 14.016 1.00 97.06 91 VAL A N 1
ATOM 701 C CA . VAL A 1 91 ? -2.275 -2.808 13.443 1.00 97.06 91 VAL A CA 1
ATOM 702 C C . VAL A 1 91 ? -0.805 -3.053 13.780 1.00 97.06 91 VAL A C 1
ATOM 704 O O . VAL A 1 91 ? 0.044 -2.984 12.893 1.00 97.06 91 VAL A O 1
ATOM 707 N N . GLU A 1 92 ? -0.480 -3.348 15.041 1.00 95.88 92 GLU A N 1
ATOM 708 C CA . GLU A 1 92 ? 0.899 -3.632 15.464 1.00 95.88 92 GLU A CA 1
ATOM 709 C C . GLU A 1 92 ? 1.517 -4.801 14.692 1.00 95.88 92 GLU A C 1
ATOM 711 O O . GLU A 1 92 ? 2.681 -4.753 14.287 1.00 95.88 92 GLU A O 1
ATOM 716 N N . GLU A 1 93 ? 0.736 -5.853 14.469 1.00 97.00 93 GLU A N 1
ATOM 717 C CA . GLU A 1 93 ? 1.155 -6.988 13.662 1.00 97.00 93 GLU A CA 1
ATOM 718 C C . GLU A 1 93 ? 1.337 -6.618 12.188 1.00 97.00 93 GLU A C 1
ATOM 720 O O . GLU A 1 93 ? 2.381 -6.931 11.616 1.00 97.00 93 GLU A O 1
ATOM 725 N N . ALA A 1 94 ? 0.390 -5.891 11.589 1.00 97.44 94 ALA A N 1
ATOM 726 C CA . ALA A 1 94 ? 0.494 -5.439 10.204 1.00 97.44 94 ALA A CA 1
ATOM 727 C C . ALA A 1 94 ? 1.722 -4.540 9.973 1.00 97.44 94 ALA A C 1
ATOM 729 O O . ALA A 1 94 ? 2.393 -4.670 8.950 1.00 97.44 94 ALA A O 1
ATOM 730 N N . VAL A 1 95 ? 2.066 -3.665 10.927 1.00 96.19 95 VAL A N 1
ATOM 731 C CA . VAL A 1 95 ? 3.279 -2.830 10.855 1.00 96.19 95 VAL A CA 1
ATOM 732 C C . VAL A 1 95 ? 4.534 -3.701 10.842 1.00 96.19 95 VAL A C 1
ATOM 734 O O . VAL A 1 95 ? 5.401 -3.520 9.989 1.00 96.19 95 VAL A O 1
ATOM 737 N N . ARG A 1 96 ? 4.619 -4.671 11.755 1.00 95.94 96 ARG A N 1
ATOM 738 C CA . ARG A 1 96 ? 5.767 -5.579 11.870 1.00 95.94 96 ARG A CA 1
ATOM 739 C C . ARG A 1 96 ? 5.953 -6.432 10.616 1.00 95.94 96 ARG A C 1
ATOM 741 O O . ARG A 1 96 ? 7.059 -6.512 10.085 1.00 95.94 96 ARG A O 1
ATOM 748 N N . GLU A 1 97 ? 4.880 -7.049 10.126 1.00 97.19 97 GLU A N 1
ATOM 749 C CA . GLU A 1 97 ? 4.954 -7.905 8.940 1.00 97.19 97 GLU A CA 1
ATOM 750 C C . GLU A 1 97 ? 5.154 -7.091 7.653 1.00 97.19 97 GLU A C 1
ATOM 752 O O . GLU A 1 97 ? 5.770 -7.598 6.717 1.00 97.19 97 GLU A O 1
ATOM 757 N N . SER A 1 98 ? 4.731 -5.820 7.620 1.00 96.44 98 SER A N 1
ATOM 758 C CA . SER A 1 98 ? 5.081 -4.868 6.556 1.00 96.44 98 SER A CA 1
ATOM 759 C C . SER A 1 98 ? 6.579 -4.605 6.513 1.00 96.44 98 SER A C 1
ATOM 761 O O . SER A 1 98 ? 7.205 -4.748 5.463 1.00 96.44 98 SER A O 1
ATOM 763 N N . GLU A 1 99 ? 7.191 -4.289 7.655 1.00 95.19 99 GLU A N 1
ATOM 764 C CA . GLU A 1 99 ? 8.639 -4.087 7.726 1.00 95.19 99 GLU A CA 1
ATOM 765 C C . GLU A 1 99 ? 9.401 -5.340 7.294 1.00 95.19 99 GLU A C 1
ATOM 767 O O . GLU A 1 99 ? 10.316 -5.247 6.476 1.00 95.19 99 GLU A O 1
ATOM 772 N N . ARG A 1 100 ? 8.969 -6.516 7.759 1.00 95.81 100 ARG A N 1
ATOM 773 C CA . ARG A 1 100 ? 9.553 -7.800 7.362 1.00 95.81 100 ARG A CA 1
ATOM 774 C C . ARG A 1 100 ? 9.431 -8.061 5.859 1.00 95.81 100 ARG A C 1
ATOM 776 O O . ARG A 1 100 ? 10.418 -8.449 5.239 1.00 95.81 100 ARG A O 1
ATOM 783 N N . PHE A 1 101 ? 8.256 -7.843 5.274 1.00 96.94 101 PHE A N 1
ATOM 784 C CA . PHE A 1 101 ? 8.012 -8.046 3.846 1.00 96.94 101 PHE A CA 1
ATOM 785 C C . PHE A 1 101 ? 8.919 -7.163 2.983 1.00 96.94 101 PHE A C 1
ATOM 787 O O . PHE A 1 101 ? 9.599 -7.652 2.081 1.00 96.94 101 PHE A O 1
ATOM 794 N N . PHE A 1 102 ? 8.986 -5.863 3.285 1.00 96.12 102 PHE A N 1
ATOM 795 C CA . PHE A 1 102 ? 9.832 -4.934 2.535 1.00 96.12 102 PHE A CA 1
ATOM 796 C C . PHE A 1 102 ? 11.325 -5.187 2.756 1.00 96.12 102 PHE A C 1
ATOM 798 O O . PHE A 1 102 ? 12.099 -5.033 1.812 1.00 96.12 102 PHE A O 1
ATOM 805 N N . GLN A 1 103 ? 11.731 -5.634 3.949 1.00 95.75 103 GLN A N 1
ATOM 806 C CA . GLN A 1 103 ? 13.106 -6.070 4.190 1.00 95.75 103 GLN A CA 1
ATOM 807 C C . GLN A 1 103 ? 13.470 -7.264 3.299 1.00 95.75 103 GLN A C 1
ATOM 809 O O . GLN A 1 103 ? 14.485 -7.217 2.615 1.00 95.75 103 GLN A O 1
ATOM 814 N N . GLN A 1 104 ? 12.611 -8.287 3.220 1.00 96.25 104 GLN A N 1
ATOM 815 C CA . GLN A 1 104 ? 12.832 -9.447 2.346 1.00 96.25 104 GLN A CA 1
ATOM 816 C C . GLN A 1 104 ? 12.911 -9.057 0.866 1.00 96.25 104 GLN A C 1
ATOM 818 O O . GLN A 1 104 ? 13.723 -9.614 0.124 1.00 96.25 104 GLN A O 1
ATOM 823 N N . ILE A 1 105 ? 12.088 -8.094 0.427 1.00 95.31 105 ILE A N 1
ATOM 824 C CA . ILE A 1 105 ? 12.183 -7.545 -0.932 1.00 95.31 105 ILE A CA 1
ATOM 825 C C . ILE A 1 105 ? 13.548 -6.895 -1.127 1.00 95.31 105 ILE A C 1
ATOM 827 O O . ILE A 1 105 ? 14.197 -7.170 -2.133 1.00 95.31 105 ILE A O 1
ATOM 831 N N . GLY A 1 106 ? 13.985 -6.056 -0.186 1.00 93.62 106 GLY A N 1
ATOM 832 C CA . GLY A 1 106 ? 15.289 -5.397 -0.228 1.00 93.62 106 GLY A CA 1
ATOM 833 C C . GLY A 1 106 ? 16.445 -6.394 -0.308 1.00 93.62 106 GLY A C 1
ATOM 834 O O . GLY A 1 106 ? 17.293 -6.259 -1.184 1.00 93.62 106 GLY A O 1
ATOM 835 N N . ASP A 1 107 ? 16.421 -7.430 0.531 1.00 94.12 107 ASP A N 1
ATOM 836 C CA . ASP A 1 107 ? 17.462 -8.459 0.606 1.00 94.12 107 ASP A CA 1
ATOM 837 C C . ASP A 1 107 ? 17.565 -9.294 -0.683 1.00 94.12 107 ASP A C 1
ATOM 839 O O . ASP A 1 107 ? 18.660 -9.688 -1.086 1.00 94.12 107 ASP A O 1
ATOM 843 N N . ARG A 1 108 ? 16.433 -9.574 -1.350 1.00 94.50 108 ARG A N 1
ATOM 844 C CA . ARG A 1 108 ? 16.405 -10.342 -2.611 1.00 94.50 108 ARG A CA 1
ATOM 845 C C . ARG A 1 108 ? 16.591 -9.466 -3.854 1.00 94.50 108 ARG A C 1
ATOM 847 O O . ARG A 1 108 ? 16.889 -9.985 -4.931 1.00 94.50 108 ARG A O 1
ATOM 854 N N . SER A 1 109 ? 16.392 -8.155 -3.742 1.00 93.44 109 SER A N 1
ATOM 855 C CA . SER A 1 109 ? 16.518 -7.231 -4.870 1.00 93.44 109 SER A CA 1
ATOM 856 C C . SER A 1 109 ? 17.978 -7.048 -5.267 1.00 93.44 109 SER A C 1
ATOM 858 O O . SER A 1 109 ? 18.828 -6.704 -4.452 1.00 93.44 109 SER A O 1
ATOM 860 N N . SER A 1 110 ? 18.267 -7.228 -6.554 1.00 89.31 110 SER A N 1
ATOM 861 C CA . SER A 1 110 ? 19.579 -6.928 -7.125 1.00 89.31 110 SER A CA 1
ATOM 862 C C . SER A 1 110 ? 19.522 -5.607 -7.881 1.00 89.31 110 SER A C 1
ATOM 864 O O . SER A 1 110 ? 18.791 -5.471 -8.866 1.00 89.31 110 SER A O 1
ATOM 866 N N . PHE A 1 111 ? 20.304 -4.639 -7.412 1.00 87.81 111 PHE A N 1
ATOM 867 C CA . PHE A 1 111 ? 20.513 -3.359 -8.074 1.00 87.81 111 PHE A CA 1
ATOM 868 C C . PHE A 1 111 ? 21.883 -3.398 -8.754 1.00 87.81 111 PHE A C 1
ATOM 870 O O . PHE A 1 111 ? 22.898 -3.642 -8.105 1.00 87.81 111 PHE A O 1
ATOM 877 N N . GLY A 1 112 ? 21.927 -3.211 -10.075 1.00 80.88 112 GLY A N 1
ATOM 878 C CA . GLY A 1 112 ? 23.202 -3.083 -10.789 1.00 80.88 112 GLY A CA 1
ATOM 879 C C . GLY A 1 112 ? 23.967 -1.825 -10.357 1.00 80.88 112 GLY A C 1
ATOM 880 O O . GLY A 1 112 ? 23.371 -0.900 -9.818 1.00 80.88 112 GLY A O 1
ATOM 881 N N . ASN A 1 113 ? 25.265 -1.740 -10.669 1.00 82.12 113 ASN A N 1
ATOM 882 C CA . ASN A 1 113 ? 26.155 -0.639 -10.240 1.00 82.12 113 ASN A CA 1
ATOM 883 C C . ASN A 1 113 ? 25.618 0.781 -10.510 1.00 82.12 113 ASN A C 1
ATOM 885 O O . ASN A 1 113 ? 25.940 1.712 -9.778 1.00 82.12 113 ASN A O 1
ATOM 889 N N . TYR A 1 114 ? 24.805 0.941 -11.556 1.00 81.50 114 TYR A N 1
ATOM 890 C CA . TYR A 1 114 ? 24.168 2.208 -11.925 1.00 81.50 114 TYR A CA 1
ATOM 891 C C . TYR A 1 114 ? 22.634 2.124 -11.962 1.00 81.50 114 TYR A C 1
ATOM 893 O O . TYR A 1 114 ? 21.975 3.123 -12.249 1.00 81.50 114 TYR A O 1
ATOM 901 N N . SER A 1 115 ? 22.053 0.950 -11.688 1.00 81.50 115 SER A N 1
ATOM 902 C CA . SER A 1 115 ? 20.601 0.759 -11.732 1.00 81.50 115 SER A CA 1
ATOM 903 C C . SER A 1 115 ? 19.988 1.072 -10.375 1.00 81.50 115 SER A C 1
ATOM 905 O O . SER A 1 115 ? 20.409 0.531 -9.358 1.00 81.50 115 SER A O 1
ATOM 907 N N . LYS A 1 116 ? 18.945 1.901 -10.369 1.00 85.12 116 LYS A N 1
ATOM 908 C CA . LYS A 1 116 ? 18.132 2.190 -9.175 1.00 85.12 116 LYS A CA 1
ATOM 909 C C . LYS A 1 116 ? 16.875 1.323 -9.094 1.00 85.12 116 LYS A C 1
ATOM 911 O O . LYS A 1 116 ? 16.076 1.483 -8.179 1.00 85.12 116 LYS A O 1
ATOM 916 N N . GLU A 1 117 ? 16.692 0.428 -10.059 1.00 87.62 117 GLU A N 1
ATOM 917 C CA . GLU A 1 117 ? 15.478 -0.360 -10.226 1.00 87.62 117 GLU A CA 1
ATOM 918 C C . GLU A 1 117 ? 15.821 -1.848 -10.338 1.00 87.62 117 GLU A C 1
ATOM 920 O O . GLU A 1 117 ? 16.801 -2.231 -10.988 1.00 87.62 117 GLU A O 1
ATOM 925 N N . CYS A 1 118 ? 14.989 -2.683 -9.716 1.00 90.50 118 CYS A N 1
ATOM 926 C CA . CYS A 1 118 ? 15.033 -4.136 -9.826 1.00 90.50 118 CYS A CA 1
ATOM 927 C C . CYS A 1 118 ? 13.706 -4.616 -10.427 1.00 90.50 118 CYS A C 1
ATOM 929 O O . CYS A 1 118 ? 12.641 -4.364 -9.863 1.00 90.50 118 CYS A O 1
ATOM 931 N N . ARG A 1 119 ? 13.754 -5.281 -11.589 1.00 89.06 119 ARG A N 1
ATOM 932 C CA . ARG A 1 119 ? 12.553 -5.815 -12.250 1.00 89.06 119 ARG A CA 1
ATOM 933 C C . ARG A 1 119 ? 12.290 -7.246 -11.797 1.00 89.06 119 ARG A C 1
ATOM 935 O O . ARG A 1 119 ? 13.090 -8.141 -12.063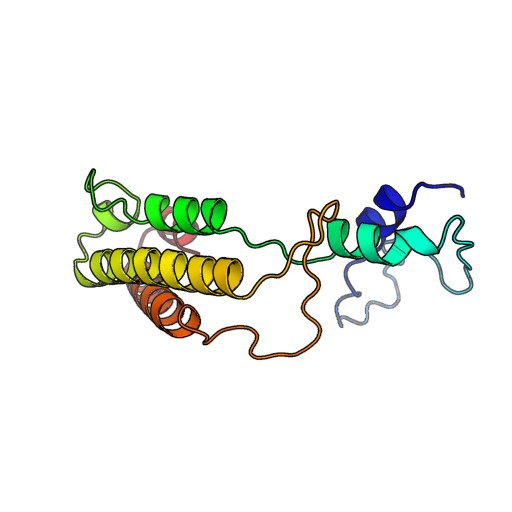 1.00 89.06 119 ARG A O 1
ATOM 942 N N . VAL A 1 120 ? 11.130 -7.466 -11.192 1.00 91.88 120 VAL A N 1
ATOM 943 C CA . VAL A 1 120 ? 10.647 -8.790 -10.791 1.00 91.88 120 VAL A CA 1
ATOM 944 C C . VAL A 1 120 ? 9.785 -9.369 -11.914 1.00 91.88 120 VAL A C 1
ATOM 946 O O . VAL A 1 120 ? 8.775 -8.780 -12.283 1.00 91.88 120 VAL A O 1
ATOM 949 N N . ARG A 1 121 ? 10.193 -10.510 -12.484 1.00 91.88 121 ARG A N 1
ATOM 950 C CA . ARG A 1 121 ? 9.511 -11.149 -13.633 1.00 91.88 121 ARG A CA 1
ATOM 951 C C . ARG A 1 121 ? 8.759 -12.436 -13.290 1.00 91.88 121 ARG A C 1
ATOM 953 O O . ARG A 1 121 ? 8.052 -12.961 -14.142 1.00 91.88 121 ARG A O 1
ATOM 960 N N . GLN A 1 122 ? 8.947 -12.960 -12.083 1.00 93.00 122 GLN A N 1
ATOM 961 C CA . GLN A 1 122 ? 8.311 -14.189 -11.615 1.00 93.00 122 GLN A CA 1
ATOM 962 C C . GLN A 1 122 ? 7.499 -13.900 -10.350 1.00 93.00 122 GLN A C 1
ATOM 964 O O . GLN A 1 122 ? 7.919 -13.056 -9.550 1.00 93.00 122 GLN A O 1
ATOM 969 N N . PRO A 1 123 ? 6.352 -14.577 -10.165 1.00 92.75 123 PRO A N 1
ATOM 970 C CA . PRO A 1 123 ? 5.592 -14.496 -8.924 1.00 92.75 123 PRO A CA 1
ATOM 971 C C . PRO A 1 123 ? 6.402 -15.066 -7.751 1.00 92.75 123 PRO A C 1
ATOM 973 O O . PRO A 1 123 ? 7.473 -15.642 -7.935 1.00 92.75 123 PRO A O 1
ATOM 976 N N . GLU A 1 124 ? 5.883 -14.888 -6.534 1.00 92.88 124 GLU A N 1
ATOM 977 C CA . GLU A 1 124 ? 6.501 -15.422 -5.307 1.00 92.88 124 GLU A CA 1
ATOM 978 C C . GLU A 1 124 ? 7.946 -14.929 -5.093 1.00 92.88 124 GLU A C 1
ATOM 980 O O . GLU A 1 124 ? 8.839 -15.632 -4.607 1.00 92.88 124 GLU A O 1
ATOM 985 N N . PHE A 1 125 ? 8.181 -13.660 -5.444 1.00 94.88 125 PHE A N 1
ATOM 986 C CA . PHE A 1 125 ? 9.471 -13.006 -5.237 1.00 94.88 125 PHE A CA 1
ATOM 987 C C . PHE A 1 125 ? 9.867 -12.938 -3.760 1.00 94.88 125 PHE A C 1
ATOM 989 O O . PHE A 1 125 ? 11.044 -12.987 -3.437 1.00 94.88 125 PHE A O 1
ATOM 996 N N . VAL A 1 126 ? 8.915 -12.903 -2.840 1.00 95.88 126 VAL A N 1
ATOM 997 C CA . VAL A 1 126 ? 9.147 -13.139 -1.411 1.00 95.88 126 VAL A CA 1
ATOM 998 C C . VAL A 1 126 ? 7.929 -13.871 -0.844 1.00 95.88 126 VAL A C 1
ATOM 1000 O O . VAL A 1 126 ? 6.855 -13.798 -1.453 1.00 95.88 126 VAL A O 1
ATOM 1003 N N . PRO A 1 127 ? 8.050 -14.568 0.299 1.00 94.50 127 PRO A N 1
ATOM 1004 C CA . PRO A 1 127 ? 6.886 -15.079 1.011 1.00 94.50 127 PRO A CA 1
ATOM 1005 C C . PRO A 1 127 ? 5.880 -13.957 1.290 1.00 94.50 127 PRO A C 1
ATOM 1007 O O . PRO A 1 127 ? 6.252 -12.865 1.719 1.00 94.50 127 PRO A O 1
ATOM 1010 N N . ASN A 1 128 ? 4.595 -14.221 1.065 1.00 93.50 128 ASN A N 1
ATOM 1011 C CA . ASN A 1 128 ? 3.547 -13.240 1.325 1.00 93.50 128 ASN A CA 1
ATOM 1012 C C . ASN A 1 128 ? 3.214 -13.187 2.822 1.00 93.50 128 ASN A C 1
ATOM 1014 O O . ASN A 1 128 ? 2.254 -13.801 3.279 1.00 93.50 128 ASN A O 1
ATOM 1018 N N . THR A 1 129 ? 4.017 -12.454 3.590 1.00 93.88 129 THR A N 1
ATOM 1019 C CA . THR A 1 129 ? 3.791 -12.254 5.030 1.00 93.88 129 THR A CA 1
ATOM 1020 C C . THR A 1 129 ? 2.726 -11.196 5.329 1.00 93.88 129 THR A C 1
ATOM 1022 O O . THR A 1 129 ? 2.280 -11.087 6.465 1.00 93.88 129 THR A O 1
ATOM 1025 N N . LEU A 1 130 ? 2.313 -10.408 4.329 1.00 94.12 130 LEU A N 1
ATOM 1026 C CA . LEU A 1 130 ? 1.452 -9.236 4.508 1.00 94.12 130 LEU A CA 1
ATOM 1027 C C . LEU A 1 130 ? -0.043 -9.516 4.374 1.00 94.12 130 LEU A C 1
ATOM 1029 O O . LEU A 1 130 ? -0.839 -8.856 5.043 1.00 94.12 130 LEU A O 1
ATOM 1033 N N . ALA A 1 131 ? -0.440 -10.458 3.517 1.00 94.94 131 ALA A N 1
ATOM 1034 C CA . ALA A 1 131 ? -1.853 -10.666 3.211 1.00 94.94 131 ALA A CA 1
ATOM 1035 C C . ALA A 1 131 ? -2.686 -11.018 4.450 1.00 94.94 131 ALA A C 1
ATOM 1037 O O . ALA A 1 131 ? -3.749 -10.435 4.657 1.00 94.94 131 ALA A O 1
ATOM 1038 N N . ASP A 1 132 ? -2.208 -11.933 5.293 1.00 97.00 132 ASP A N 1
ATOM 1039 C CA . ASP A 1 132 ? -2.979 -12.393 6.450 1.00 97.00 132 ASP A CA 1
ATOM 1040 C C . ASP A 1 132 ? -3.098 -11.344 7.569 1.00 97.00 132 ASP A C 1
ATOM 1042 O O . ASP A 1 132 ? -4.212 -11.158 8.067 1.00 97.00 132 ASP A O 1
ATOM 1046 N N . PRO A 1 133 ? -2.029 -10.627 7.979 1.00 97.12 133 PRO A N 1
ATOM 1047 C CA . PRO A 1 133 ? -2.151 -9.504 8.912 1.00 97.12 133 PRO A CA 1
ATOM 1048 C C . PRO A 1 133 ? -3.084 -8.401 8.407 1.00 97.12 133 PRO A C 1
ATOM 1050 O O . PRO A 1 133 ? -3.923 -7.918 9.164 1.00 97.12 133 PRO A O 1
ATOM 1053 N N . LEU A 1 134 ? -2.989 -8.033 7.123 1.00 96.81 134 LEU A N 1
ATOM 1054 C CA . LEU A 1 134 ? -3.857 -7.006 6.542 1.00 96.81 134 LEU A CA 1
ATOM 1055 C C . LEU A 1 134 ? -5.317 -7.458 6.490 1.00 96.81 134 LEU A C 1
ATOM 1057 O O . LEU A 1 134 ? -6.204 -6.673 6.812 1.00 96.81 134 LEU A O 1
ATOM 1061 N N . ARG A 1 135 ? -5.582 -8.726 6.153 1.00 97.19 135 ARG A N 1
ATOM 1062 C CA . ARG A 1 135 ? -6.946 -9.276 6.142 1.00 97.19 135 ARG A CA 1
ATOM 1063 C C . ARG A 1 135 ? -7.554 -9.319 7.547 1.00 97.19 135 ARG A C 1
ATOM 1065 O O . ARG A 1 135 ? -8.735 -9.029 7.704 1.00 97.19 135 ARG A O 1
ATOM 1072 N N . ARG A 1 136 ? -6.755 -9.644 8.568 1.00 96.75 136 ARG A N 1
ATOM 1073 C CA . ARG A 1 136 ? -7.193 -9.601 9.972 1.00 96.75 136 ARG A CA 1
ATOM 1074 C C . ARG A 1 136 ? -7.497 -8.180 10.429 1.00 96.75 136 ARG A C 1
ATOM 1076 O O . ARG A 1 136 ? -8.557 -7.952 10.999 1.00 96.75 136 ARG A O 1
ATOM 1083 N N . LEU A 1 137 ? -6.620 -7.224 10.120 1.00 96.62 137 LEU A N 1
ATOM 1084 C CA . LEU A 1 137 ? -6.868 -5.812 10.405 1.00 96.62 137 LEU A CA 1
ATOM 1085 C C . LEU A 1 137 ? -8.138 -5.309 9.707 1.00 96.62 137 LEU A C 1
ATOM 1087 O O . LEU A 1 137 ? -8.949 -4.636 10.334 1.00 96.62 137 LEU A O 1
ATOM 1091 N N . TRP A 1 138 ? -8.332 -5.669 8.439 1.00 95.81 138 TRP A N 1
ATOM 1092 C CA . TRP A 1 138 ? -9.543 -5.327 7.701 1.00 95.81 138 TRP A CA 1
ATOM 1093 C C . TRP A 1 138 ? -10.803 -5.875 8.382 1.00 95.81 138 TRP A C 1
ATOM 1095 O O . TRP A 1 138 ? -11.745 -5.119 8.582 1.00 95.81 138 TRP A O 1
ATOM 1105 N N . GLY A 1 139 ? -10.801 -7.137 8.826 1.00 95.62 139 GLY A N 1
ATOM 1106 C CA . GLY A 1 139 ? -11.936 -7.713 9.559 1.00 95.62 139 GLY A CA 1
ATOM 1107 C C . GLY A 1 139 ? -12.242 -7.003 10.885 1.00 95.62 139 GLY A C 1
ATOM 1108 O O . GLY A 1 139 ? -13.405 -6.809 11.231 1.00 95.62 139 GLY A O 1
ATOM 1109 N N . GLU A 1 140 ? -11.215 -6.560 11.616 1.00 94.94 140 GLU A N 1
ATOM 1110 C CA . GLU A 1 140 ? -11.399 -5.756 12.833 1.00 94.94 140 GLU A CA 1
ATOM 1111 C C . GLU A 1 140 ? -12.012 -4.382 12.527 1.00 94.94 140 GLU A C 1
ATOM 1113 O O . GLU A 1 140 ? -12.908 -3.934 13.243 1.00 94.94 140 GLU A O 1
ATOM 1118 N N . ILE A 1 141 ? -11.550 -3.721 11.459 1.00 92.75 141 ILE A N 1
ATOM 1119 C CA . ILE A 1 141 ? -12.084 -2.430 11.001 1.00 92.75 141 ILE A CA 1
ATOM 1120 C C . ILE A 1 141 ? -13.538 -2.580 10.549 1.00 92.75 141 ILE A C 1
ATOM 1122 O O . ILE A 1 141 ? -14.379 -1.781 10.953 1.00 92.75 141 ILE A O 1
ATOM 1126 N N . ASP A 1 142 ? -13.848 -3.619 9.774 1.00 92.56 142 ASP A N 1
ATOM 1127 C CA . ASP A 1 142 ? -15.200 -3.901 9.288 1.00 92.56 142 ASP A CA 1
ATOM 1128 C C . ASP A 1 142 ? -16.171 -4.160 10.451 1.00 92.56 142 ASP A C 1
ATOM 1130 O O . ASP A 1 142 ? -17.251 -3.573 10.519 1.00 92.56 142 ASP A O 1
ATOM 1134 N N . SER A 1 143 ? -15.742 -4.933 11.455 1.00 91.19 143 SER A N 1
ATOM 1135 C CA . SER A 1 143 ? -16.529 -5.146 12.673 1.00 91.19 143 SER A CA 1
ATOM 1136 C C . SER A 1 143 ? -16.778 -3.845 13.449 1.00 91.19 143 SER A C 1
ATOM 1138 O O . SER A 1 143 ? -17.889 -3.630 13.933 1.00 91.19 143 SER A O 1
ATOM 1140 N N . ILE A 1 144 ? -15.788 -2.950 13.544 1.00 89.94 144 ILE A N 1
ATOM 1141 C CA . ILE A 1 144 ? -15.972 -1.626 14.164 1.00 89.94 144 ILE A CA 1
ATOM 1142 C C . ILE A 1 144 ? -16.958 -0.779 13.349 1.00 89.94 144 ILE A C 1
ATOM 1144 O O . ILE A 1 144 ? -17.837 -0.131 13.919 1.00 89.94 144 ILE A O 1
ATOM 1148 N N . ALA A 1 145 ? -16.834 -0.782 12.022 1.00 87.88 145 ALA A N 1
ATOM 1149 C CA . ALA A 1 145 ? -17.701 -0.020 11.131 1.00 87.88 145 ALA A CA 1
ATOM 1150 C C . ALA A 1 145 ? -19.160 -0.504 11.195 1.00 87.88 145 ALA A C 1
ATOM 1152 O O . ALA A 1 145 ? -20.086 0.312 11.144 1.00 87.88 145 ALA A O 1
ATOM 1153 N N . ALA A 1 146 ? -19.381 -1.811 11.354 1.00 86.88 146 ALA A N 1
ATOM 1154 C CA . ALA A 1 146 ? -20.707 -2.400 11.519 1.00 86.88 146 ALA A CA 1
ATOM 1155 C C . ALA A 1 146 ? -21.402 -1.934 12.811 1.00 86.88 146 ALA A C 1
ATOM 1157 O O . ALA A 1 146 ? -22.597 -1.650 12.791 1.00 86.88 146 ALA A O 1
ATOM 1158 N N . GLU A 1 147 ? -20.651 -1.793 13.904 1.00 82.94 147 GLU A N 1
ATOM 1159 C CA . GLU A 1 147 ? -21.167 -1.367 15.215 1.00 82.94 147 GLU A CA 1
ATOM 1160 C C . GLU A 1 147 ? -21.255 0.152 15.389 1.00 82.94 147 GLU A C 1
ATOM 1162 O O . GLU A 1 147 ? -21.867 0.646 16.335 1.00 82.94 147 GLU A O 1
ATOM 1167 N N . THR A 1 148 ? -20.644 0.913 14.485 1.00 80.31 148 THR A N 1
ATOM 1168 C CA . THR A 1 148 ? -20.678 2.372 14.529 1.00 80.31 148 THR A CA 1
ATOM 1169 C C . THR A 1 148 ? -21.985 2.886 13.922 1.00 80.31 148 THR A C 1
ATOM 1171 O O . THR A 1 148 ? -22.213 2.761 12.721 1.00 80.31 148 THR A O 1
ATOM 1174 N N . GLU A 1 149 ? -22.830 3.506 14.750 1.00 64.06 149 GLU A N 1
ATOM 1175 C CA . GLU A 1 149 ? -24.116 4.094 14.329 1.00 64.06 149 GLU A CA 1
ATOM 1176 C C . GLU A 1 149 ? -23.957 5.430 13.573 1.00 64.06 149 GLU A C 1
ATOM 1178 O O . GLU A 1 149 ? -24.840 5.831 12.818 1.00 64.06 149 GLU A O 1
ATOM 1183 N 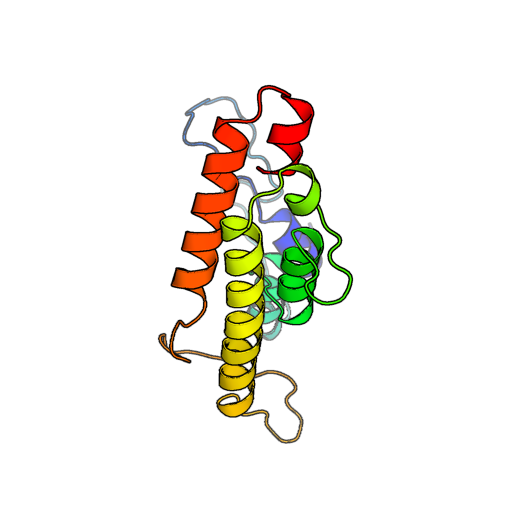N . SER A 1 150 ? -22.828 6.125 13.756 1.00 66.75 150 SER A N 1
ATOM 1184 C CA . SER A 1 150 ? -22.551 7.421 13.123 1.00 66.75 150 SER A CA 1
ATOM 1185 C C . SER A 1 150 ? -22.030 7.262 11.691 1.00 66.75 150 SER A C 1
ATOM 1187 O O . SER A 1 150 ? -20.935 6.742 11.467 1.00 66.75 150 SER A O 1
ATOM 1189 N N . GLU A 1 151 ? -22.785 7.785 10.725 1.00 62.31 151 GLU A N 1
ATOM 1190 C CA . GLU A 1 151 ? -22.483 7.717 9.288 1.00 62.31 151 GLU A CA 1
ATOM 1191 C C . GLU A 1 151 ? -21.146 8.393 8.923 1.00 62.31 151 GLU A C 1
ATOM 1193 O O . GLU A 1 151 ? -20.382 7.873 8.113 1.00 62.31 151 GLU A O 1
ATOM 1198 N N . THR A 1 152 ? -20.794 9.496 9.594 1.00 65.69 152 THR A N 1
ATOM 1199 C CA . THR A 1 152 ? -19.519 10.208 9.382 1.00 65.69 152 THR A CA 1
ATOM 1200 C C . THR A 1 152 ? -18.313 9.410 9.865 1.00 65.69 152 THR A C 1
ATOM 1202 O O . THR A 1 152 ? -17.265 9.415 9.231 1.00 65.69 152 THR A O 1
ATOM 1205 N N . THR A 1 153 ? -18.461 8.691 10.974 1.00 62.84 153 THR A N 1
ATOM 1206 C CA . THR A 1 153 ? -17.396 7.873 11.558 1.00 62.84 153 THR A CA 1
ATOM 1207 C C . THR A 1 153 ? -17.217 6.561 10.794 1.00 62.84 153 THR A C 1
ATOM 1209 O O . THR A 1 153 ? -16.094 6.086 10.646 1.00 62.84 153 THR A O 1
ATOM 1212 N N . ARG A 1 154 ? -18.304 6.006 10.242 1.00 60.59 154 ARG A N 1
ATOM 1213 C CA . ARG A 1 154 ? -18.249 4.866 9.319 1.00 60.59 154 ARG A CA 1
ATOM 1214 C C . ARG A 1 154 ? -17.513 5.226 8.023 1.00 60.59 154 ARG A C 1
ATOM 1216 O O . ARG A 1 154 ? -16.698 4.432 7.568 1.00 60.59 154 ARG A O 1
ATOM 1223 N N . ALA A 1 155 ? -17.732 6.426 7.483 1.00 62.16 155 ALA A N 1
ATOM 1224 C CA . ALA A 1 155 ? -17.049 6.897 6.276 1.00 62.16 155 ALA A CA 1
ATOM 1225 C C . ALA A 1 155 ? -15.530 7.105 6.453 1.00 62.16 155 ALA A C 1
ATOM 1227 O O . ALA A 1 155 ? -14.799 7.061 5.475 1.00 62.16 155 ALA A O 1
ATOM 1228 N N . GLU A 1 156 ? -15.029 7.318 7.676 1.00 70.38 156 GLU A N 1
ATOM 1229 C CA . GLU A 1 156 ? -13.579 7.384 7.938 1.00 70.38 156 GLU A CA 1
ATOM 1230 C C . GLU A 1 156 ? -12.909 5.999 8.044 1.00 70.38 156 GLU A C 1
ATOM 1232 O O . GLU A 1 156 ? -11.677 5.915 8.057 1.00 70.38 156 GLU A O 1
ATOM 1237 N N . LEU A 1 157 ? -13.705 4.927 8.155 1.00 62.41 157 LEU A N 1
ATOM 1238 C CA . LEU A 1 157 ? -13.254 3.534 8.271 1.00 62.41 157 LEU A CA 1
ATOM 1239 C C . LEU A 1 157 ? -13.334 2.751 6.944 1.00 62.41 157 LEU A C 1
ATOM 1241 O O . LEU A 1 157 ? -12.699 1.700 6.852 1.00 62.41 157 LEU A O 1
ATOM 1245 N N . GLN A 1 158 ? -14.106 3.236 5.961 1.00 51.59 158 GLN A N 1
ATOM 1246 C CA . GLN A 1 158 ? -14.284 2.655 4.617 1.00 51.59 158 GLN A CA 1
ATOM 1247 C C . GLN A 1 158 ? -13.422 3.372 3.573 1.00 51.59 158 GLN A C 1
ATOM 1249 O O . GLN A 1 158 ? -12.955 2.676 2.644 1.00 51.59 158 GLN A O 1
#

pLDDT: mean 84.64, std 14.2, range [42.72, 97.44]